Protein AF-A0A6N6KS87-F1 (afdb_monomer_lite)

Secondary structure (DSSP, 8-state):
---PPPHHHH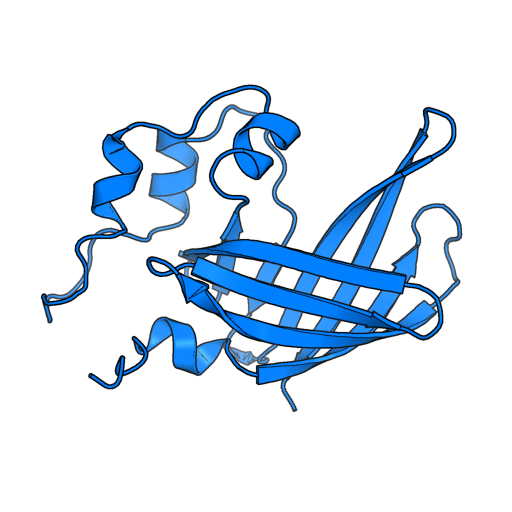TT-EEEEEEEEETTSTT-EEEEEEEEEE-STTEEEEEEE-SS-EEEEEEEEEEETTEEEEEE-HHHHHHHHSSPPPGGGGGTTT-SS---SS-S-BHHHHHHHH--TT----EEEEGGGTEEEEEEEEEETTEEEEEEEEEEE-

Sequence (154 aa):
MDLVPNDQFEGIIGTYTGTIVNDNAPGTIIDATAVVTMGLDSSIQIHCFTEHFDTTISLNIYHHGDSIMVCNIGQDFFNEYGHHQSENWNNCNNMMGNTGNNSTCDWDLHMANDHNPGDMHFGSFYLPEYSFCYDFRMQSNGSTFFKKFRGTRE

Foldseek 3Di:
DDDPDDPVCVLQAAKWWWWKAWPVDGPDTFTKIWGWAQDPLQWIKIWIDGPPDTDIAIWHWADDPQKIFTDHDDVVNCVQAVDDADPCPCQVRPPPDDPDPDDDRHPVVSCVRGHDPPRDGFWMARRVQQKIWGWDWDDDPNDIITTITITHGD

pLDDT: mean 82.83, std 18.11, range [32.88, 98.44]

Radius of gyration: 15.95 Å; chains: 1; bounding box: 34×36×46 Å

Structure (mmCIF, N/CA/C/O backbone):
data_AF-A0A6N6KS87-F1
#
_entry.id   AF-A0A6N6KS87-F1
#
loop_
_atom_site.group_PDB
_atom_site.id
_atom_site.type_symbol
_atom_site.label_atom_id
_atom_site.label_alt_id
_atom_site.label_comp_id
_atom_site.label_asym_id
_atom_site.label_entity_id
_atom_site.label_seq_id
_atom_site.pdbx_PDB_ins_code
_atom_site.Cartn_x
_atom_site.Cartn_y
_atom_site.Cartn_z
_atom_site.occupancy
_atom_site.B_iso_or_equiv
_atom_site.auth_seq_id
_atom_site.auth_comp_id
_atom_site.auth_asym_id
_atom_site.auth_atom_id
_atom_site.pdbx_PDB_model_num
ATOM 1 N N . MET A 1 1 ? -9.626 -13.143 -24.952 1.00 34.84 1 MET A N 1
ATOM 2 C CA . MET A 1 1 ? -8.165 -12.987 -25.059 1.00 34.84 1 MET A CA 1
ATOM 3 C C . MET A 1 1 ? -7.716 -12.960 -23.622 1.00 34.84 1 MET A C 1
ATOM 5 O O . MET A 1 1 ? -7.965 -11.970 -22.950 1.00 34.84 1 MET A O 1
ATOM 9 N N . ASP A 1 2 ? -7.287 -14.112 -23.121 1.00 33.66 2 ASP A N 1
ATOM 10 C CA . ASP A 1 2 ? -6.951 -14.266 -21.710 1.00 33.66 2 ASP A CA 1
ATOM 11 C C . ASP A 1 2 ? -5.627 -13.547 -21.475 1.00 33.66 2 ASP A C 1
ATOM 13 O O . ASP A 1 2 ? -4.623 -13.849 -22.123 1.00 33.66 2 ASP A O 1
ATOM 17 N N . LEU A 1 3 ? -5.664 -12.524 -20.624 1.00 42.69 3 LEU A N 1
ATOM 18 C CA . LEU A 1 3 ? -4.474 -11.840 -20.144 1.00 42.69 3 LEU A CA 1
ATOM 19 C C . LEU A 1 3 ? -3.712 -12.859 -19.299 1.00 42.69 3 LEU A C 1
ATOM 21 O O . LEU A 1 3 ? -4.134 -13.173 -18.189 1.00 42.69 3 LEU A O 1
ATOM 25 N N . VAL A 1 4 ? -2.641 -13.428 -19.847 1.00 41.41 4 VAL A N 1
ATOM 26 C CA . VAL A 1 4 ? -1.701 -14.223 -19.053 1.00 41.41 4 VAL A CA 1
ATOM 27 C C . VAL A 1 4 ? -1.063 -13.246 -18.062 1.00 41.41 4 VAL A C 1
ATOM 29 O O . VAL A 1 4 ? -0.457 -12.272 -18.523 1.00 41.41 4 VAL A O 1
ATOM 32 N N . PRO A 1 5 ? -1.237 -13.418 -16.740 1.00 46.78 5 PRO A N 1
ATOM 33 C CA . PRO A 1 5 ? -0.628 -12.520 -15.772 1.00 46.78 5 PRO A CA 1
ATOM 34 C C . PRO A 1 5 ? 0.891 -12.530 -15.958 1.00 46.78 5 PRO A C 1
ATOM 36 O O . PRO A 1 5 ? 1.506 -13.583 -16.101 1.00 46.78 5 PRO A O 1
ATOM 39 N N . ASN A 1 6 ? 1.496 -11.345 -15.992 1.00 56.81 6 ASN A N 1
ATOM 40 C CA . ASN A 1 6 ? 2.942 -11.213 -15.848 1.00 56.81 6 ASN A CA 1
ATOM 41 C C . ASN A 1 6 ? 3.353 -11.834 -14.494 1.00 56.81 6 ASN A C 1
ATOM 43 O O . ASN A 1 6 ? 2.614 -11.679 -13.522 1.00 56.81 6 ASN A O 1
ATOM 47 N N . ASP A 1 7 ? 4.520 -12.479 -14.412 1.00 58.31 7 ASP A N 1
ATOM 48 C CA . ASP A 1 7 ? 5.060 -13.160 -13.208 1.00 58.31 7 ASP A CA 1
ATOM 49 C C . ASP A 1 7 ? 5.007 -12.255 -11.950 1.00 58.31 7 ASP A C 1
ATOM 51 O O . ASP A 1 7 ? 4.725 -12.675 -10.829 1.00 58.31 7 ASP A O 1
ATOM 55 N N . GLN A 1 8 ? 5.136 -10.942 -12.169 1.00 60.22 8 GLN A N 1
ATOM 56 C CA . GLN A 1 8 ? 5.007 -9.890 -11.154 1.00 60.22 8 GLN A CA 1
ATOM 57 C C . GLN A 1 8 ? 3.641 -9.879 -10.449 1.00 60.22 8 GLN A C 1
ATOM 59 O O . GLN A 1 8 ? 3.570 -9.679 -9.238 1.00 60.22 8 GLN A O 1
ATOM 64 N N . PHE A 1 9 ? 2.555 -10.093 -11.198 1.00 67.62 9 PHE A N 1
ATOM 65 C CA . PHE A 1 9 ? 1.201 -10.135 -10.651 1.00 67.62 9 PHE A CA 1
ATOM 66 C C . PHE A 1 9 ? 0.949 -11.454 -9.921 1.00 67.62 9 PHE A C 1
ATOM 68 O O . PHE A 1 9 ? 0.334 -11.441 -8.858 1.00 67.62 9 PHE A O 1
ATOM 75 N N . GLU A 1 10 ? 1.460 -12.587 -10.414 1.00 69.62 10 GLU A N 1
ATOM 76 C CA . GLU A 1 10 ? 1.267 -13.885 -9.743 1.00 69.62 10 GLU A CA 1
ATOM 77 C C . GLU A 1 10 ? 1.802 -13.879 -8.295 1.00 69.62 10 GLU A C 1
ATOM 79 O O . GLU A 1 10 ? 1.199 -14.465 -7.387 1.00 69.62 10 GLU A O 1
ATOM 84 N N . GLY A 1 11 ? 2.877 -13.128 -8.037 1.00 82.06 11 GLY A N 1
ATOM 85 C CA . GLY A 1 11 ? 3.450 -12.958 -6.700 1.00 82.06 11 GLY A CA 1
ATOM 86 C C . GLY A 1 11 ? 2.590 -12.169 -5.699 1.00 82.06 11 GLY A C 1
ATOM 87 O O . GLY A 1 11 ? 2.767 -12.359 -4.495 1.00 82.06 11 GLY A O 1
ATOM 88 N N . ILE A 1 12 ? 1.661 -11.322 -6.163 1.00 91.06 12 ILE A N 1
ATOM 89 C CA . ILE A 1 12 ? 0.938 -10.354 -5.308 1.00 91.06 12 ILE A CA 1
ATOM 90 C C . ILE A 1 12 ? -0.593 -10.399 -5.421 1.00 91.06 12 ILE A C 1
ATOM 92 O O . ILE A 1 12 ? -1.287 -9.850 -4.569 1.00 91.06 12 ILE A O 1
ATOM 96 N N . ILE A 1 13 ? -1.154 -11.031 -6.455 1.00 93.88 13 ILE A N 1
ATOM 97 C CA . ILE A 1 13 ? -2.601 -11.252 -6.549 1.00 93.88 13 ILE A CA 1
ATOM 98 C C . ILE A 1 13 ? -3.025 -12.252 -5.472 1.00 93.88 13 ILE A C 1
ATOM 100 O O . ILE A 1 13 ? -2.352 -13.260 -5.238 1.00 93.88 13 ILE A O 1
ATOM 104 N N . GLY A 1 14 ? -4.157 -11.988 -4.824 1.00 95.38 14 GLY A N 1
ATOM 105 C CA . GLY A 1 14 ? -4.730 -12.886 -3.829 1.00 95.38 14 GLY A CA 1
ATOM 106 C C . GLY A 1 14 ? -5.424 -12.162 -2.685 1.00 95.38 14 GLY A C 1
ATOM 107 O O . GLY A 1 14 ? -5.606 -10.944 -2.700 1.00 95.38 14 GLY A O 1
ATOM 108 N N . THR A 1 15 ? -5.815 -12.948 -1.688 1.00 98.00 15 THR A N 1
ATOM 109 C CA . THR A 1 15 ? -6.465 -12.462 -0.473 1.00 98.00 15 THR A CA 1
ATOM 110 C C . THR A 1 15 ? -5.453 -12.410 0.659 1.00 98.00 15 THR A C 1
ATOM 112 O O . THR A 1 15 ? -4.795 -13.402 0.961 1.00 98.00 15 THR A O 1
ATOM 115 N N . TYR A 1 16 ? -5.347 -11.245 1.284 1.00 98.44 16 TYR A N 1
ATOM 116 C CA . TYR A 1 16 ? -4.490 -10.981 2.425 1.00 98.44 16 TYR A CA 1
ATOM 117 C C . TYR A 1 16 ? -5.360 -10.806 3.659 1.00 98.44 16 TYR A C 1
ATOM 119 O O . TYR A 1 16 ? -6.194 -9.898 3.713 1.00 98.44 16 TYR A O 1
ATOM 127 N N . THR A 1 17 ? -5.125 -11.641 4.662 1.00 98.19 17 THR A N 1
ATOM 128 C CA . THR A 1 17 ? -5.788 -11.533 5.961 1.00 98.19 17 THR A CA 1
ATOM 129 C C . THR A 1 17 ? -4.830 -10.870 6.939 1.00 98.19 17 THR A C 1
ATOM 131 O O . THR A 1 17 ? -3.633 -11.169 6.985 1.00 98.19 17 THR A O 1
ATOM 134 N N . GLY A 1 18 ? -5.335 -9.891 7.679 1.00 97.06 18 GLY A N 1
ATOM 135 C CA . GLY A 1 18 ? -4.498 -9.028 8.489 1.00 97.06 18 GLY A CA 1
ATOM 136 C C . GLY A 1 18 ? -5.295 -8.146 9.426 1.00 97.06 18 GLY A C 1
ATOM 137 O O . GLY A 1 18 ? -6.418 -8.461 9.812 1.00 97.06 18 GLY A O 1
ATOM 138 N N . THR A 1 19 ? -4.696 -7.021 9.799 1.00 96.88 19 THR A N 1
ATOM 139 C CA . THR A 1 19 ? -5.315 -6.064 10.714 1.00 96.88 19 THR A CA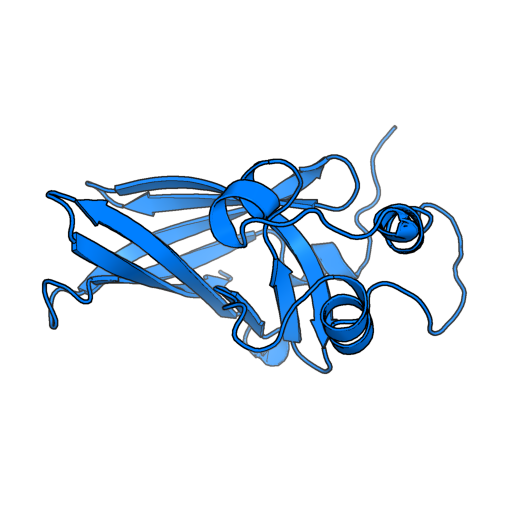 1
ATOM 140 C C . THR A 1 19 ? -5.140 -4.630 10.240 1.00 96.88 19 THR A C 1
ATOM 142 O O . THR A 1 19 ? -4.172 -4.303 9.554 1.00 96.88 19 THR A O 1
ATOM 145 N N . ILE A 1 20 ? -6.070 -3.764 10.638 1.00 96.19 20 ILE A N 1
ATOM 146 C CA . ILE A 1 20 ? -5.956 -2.311 10.547 1.00 96.19 20 ILE A CA 1
ATOM 147 C C . ILE A 1 20 ? -5.703 -1.733 11.937 1.00 96.19 20 ILE A C 1
ATOM 149 O O . ILE A 1 20 ? -6.475 -1.969 12.869 1.00 96.19 20 ILE A O 1
ATOM 153 N N . VAL A 1 21 ? -4.674 -0.891 12.042 1.00 94.31 21 VAL A N 1
ATOM 154 C CA . VAL A 1 21 ? -4.440 -0.017 13.200 1.00 94.31 21 VAL A CA 1
ATOM 155 C C . VAL A 1 21 ? -4.788 1.421 12.828 1.00 94.31 21 VAL A C 1
ATOM 157 O O . VAL A 1 21 ? -4.375 1.916 11.781 1.00 94.31 21 VAL A O 1
ATOM 160 N N . ASN A 1 22 ? -5.563 2.101 13.674 1.00 89.44 22 ASN A N 1
ATOM 161 C CA . ASN A 1 22 ? -5.897 3.514 13.493 1.00 89.44 22 ASN A CA 1
ATOM 162 C C . ASN A 1 22 ? -4.957 4.397 14.321 1.00 89.44 22 ASN A C 1
ATOM 164 O O . ASN A 1 22 ? -4.971 4.316 15.549 1.00 89.44 22 ASN A O 1
ATOM 168 N N . ASP A 1 23 ? -4.211 5.288 13.671 1.00 85.81 23 ASP A N 1
ATOM 169 C CA . ASP A 1 23 ? -3.286 6.197 14.361 1.00 85.81 23 ASP A CA 1
ATOM 170 C C . ASP A 1 23 ? -3.997 7.151 15.338 1.00 85.81 23 ASP A C 1
ATOM 172 O O . ASP A 1 23 ? -3.436 7.505 16.372 1.00 85.81 23 ASP A O 1
ATOM 176 N N . ASN A 1 24 ? -5.252 7.525 15.062 1.00 81.25 24 ASN A N 1
ATOM 177 C CA . ASN A 1 24 ? -6.051 8.380 15.951 1.00 81.25 24 ASN A CA 1
ATOM 178 C C . ASN A 1 24 ? -6.706 7.623 17.117 1.00 81.25 24 ASN A C 1
ATOM 180 O O . ASN A 1 24 ? -7.280 8.246 18.009 1.00 81.25 24 ASN A O 1
ATOM 184 N N . ALA A 1 25 ? -6.642 6.292 17.117 1.00 78.44 25 ALA A N 1
ATOM 185 C CA . ALA A 1 25 ? -7.085 5.451 18.224 1.00 78.44 25 ALA A CA 1
ATOM 186 C C . ALA A 1 25 ? -6.052 4.335 18.470 1.00 78.44 25 ALA A C 1
ATOM 188 O O . ALA A 1 25 ? -6.370 3.152 18.275 1.00 78.44 25 ALA A O 1
ATOM 189 N N . PRO A 1 26 ? -4.812 4.700 18.866 1.00 69.62 26 PRO A N 1
ATOM 190 C CA . PRO A 1 26 ? -3.734 3.737 19.029 1.00 69.62 26 PRO A CA 1
ATOM 191 C C . PRO A 1 26 ? -4.148 2.659 20.037 1.00 69.62 26 PRO A C 1
ATOM 193 O O . PRO A 1 26 ? -4.615 2.969 21.131 1.00 69.62 26 PRO A O 1
ATOM 196 N N . GLY A 1 27 ? -4.007 1.390 19.649 1.00 70.44 27 GLY A N 1
ATOM 197 C CA . GLY A 1 27 ? -4.444 0.231 20.439 1.00 70.44 27 GLY A CA 1
ATOM 198 C C . GLY A 1 27 ? -5.755 -0.406 19.972 1.00 70.44 27 GLY A C 1
ATOM 199 O O . GLY A 1 27 ? -6.056 -1.521 20.388 1.00 70.44 27 GLY A O 1
ATOM 200 N N . THR A 1 28 ? -6.500 0.238 19.066 1.00 82.00 28 THR A N 1
ATOM 201 C CA . THR A 1 28 ? -7.598 -0.430 18.351 1.00 82.00 28 THR A CA 1
ATOM 202 C C . THR A 1 28 ? -7.019 -1.181 17.158 1.00 82.00 28 THR A C 1
ATOM 204 O O . THR A 1 28 ? -6.587 -0.562 16.184 1.00 82.00 28 THR A O 1
ATOM 207 N N . ILE A 1 29 ? -7.004 -2.507 17.255 1.00 89.38 29 ILE A N 1
ATOM 208 C CA . ILE A 1 29 ? -6.610 -3.425 16.186 1.00 89.38 29 ILE A CA 1
ATOM 209 C C . ILE A 1 29 ? -7.892 -4.075 15.673 1.00 89.38 29 ILE A C 1
ATOM 211 O O . ILE A 1 29 ? -8.668 -4.603 16.468 1.00 89.38 29 ILE A O 1
ATOM 215 N N . ILE A 1 30 ? -8.140 -3.974 14.371 1.00 93.88 30 ILE A N 1
ATOM 216 C CA . ILE A 1 30 ? -9.364 -4.471 13.734 1.00 93.88 30 ILE A CA 1
ATOM 217 C C . ILE A 1 30 ? -8.962 -5.503 12.694 1.00 93.88 30 ILE A C 1
ATOM 219 O O . ILE A 1 30 ? -8.146 -5.180 11.832 1.00 93.88 30 ILE A O 1
ATOM 223 N N . ASP A 1 31 ? -9.543 -6.697 12.746 1.00 96.94 31 ASP A N 1
ATOM 224 C CA . ASP A 1 31 ? -9.345 -7.703 11.703 1.00 96.94 31 ASP A CA 1
ATOM 225 C C . ASP A 1 31 ? -9.841 -7.169 10.355 1.00 96.94 31 ASP A C 1
ATOM 227 O O . ASP A 1 31 ? -10.891 -6.524 10.255 1.00 96.94 31 ASP A O 1
ATOM 231 N N . ALA A 1 32 ? -9.045 -7.396 9.318 1.00 97.56 32 ALA A N 1
ATOM 232 C CA . ALA A 1 32 ? -9.262 -6.833 8.000 1.00 97.56 32 ALA A CA 1
ATOM 233 C C . ALA A 1 32 ? -8.840 -7.810 6.908 1.00 97.56 32 ALA A C 1
ATOM 235 O O . ALA A 1 32 ? -7.889 -8.580 7.065 1.00 97.56 32 ALA A O 1
ATOM 236 N N . THR A 1 33 ? -9.503 -7.700 5.765 1.00 98.44 33 THR A N 1
ATOM 237 C CA . THR A 1 33 ? -9.164 -8.445 4.557 1.00 98.44 33 THR A CA 1
ATOM 238 C C . THR A 1 33 ? -8.841 -7.459 3.445 1.00 98.44 33 THR A C 1
ATOM 240 O O . THR A 1 33 ? -9.558 -6.477 3.254 1.00 98.44 33 THR A O 1
ATOM 243 N N . ALA A 1 34 ? -7.760 -7.711 2.711 1.00 98.44 34 ALA A N 1
ATOM 244 C CA . ALA A 1 34 ? -7.436 -7.009 1.478 1.00 98.44 34 ALA A CA 1
ATOM 245 C C . ALA A 1 34 ? -7.404 -8.005 0.316 1.00 98.44 34 ALA A C 1
ATOM 247 O O . ALA A 1 34 ? -6.625 -8.955 0.326 1.00 98.44 34 ALA A O 1
ATOM 248 N N . VAL A 1 35 ? -8.250 -7.794 -0.686 1.00 98.19 35 VAL A N 1
ATOM 249 C CA . VAL A 1 35 ? -8.284 -8.588 -1.915 1.00 98.19 35 VAL A CA 1
ATOM 250 C C . VAL A 1 35 ? -7.579 -7.802 -3.010 1.00 98.19 35 VAL A C 1
ATOM 252 O O . VAL A 1 35 ? -7.995 -6.696 -3.358 1.00 98.19 35 VAL A O 1
ATOM 255 N N . VAL A 1 36 ? -6.507 -8.376 -3.543 1.00 96.69 36 VAL A N 1
ATOM 256 C CA . VAL A 1 36 ? -5.684 -7.785 -4.598 1.00 96.69 36 VAL A CA 1
ATOM 257 C C . VAL A 1 36 ? -6.017 -8.472 -5.914 1.00 96.69 36 VAL A C 1
ATOM 259 O O . VAL A 1 36 ? -5.905 -9.692 -6.035 1.00 96.69 36 VAL A O 1
ATOM 262 N N . THR A 1 37 ? -6.426 -7.685 -6.905 1.00 93.88 37 THR A N 1
ATOM 263 C CA . THR A 1 37 ? -6.804 -8.150 -8.246 1.00 93.88 37 THR A CA 1
ATOM 264 C C . THR A 1 37 ? -6.063 -7.361 -9.319 1.00 93.88 37 THR A C 1
ATOM 266 O O . THR A 1 37 ? -5.577 -6.257 -9.068 1.00 93.88 37 THR A O 1
ATOM 269 N N . MET A 1 38 ? -5.953 -7.928 -10.523 1.00 87.75 38 MET A N 1
ATOM 270 C CA . MET A 1 38 ? -5.422 -7.181 -11.662 1.00 87.75 38 MET A CA 1
ATOM 271 C C . MET A 1 38 ? -6.400 -6.073 -12.051 1.00 87.75 38 MET A C 1
ATOM 273 O O . MET A 1 38 ? -7.592 -6.323 -12.234 1.00 87.75 38 MET A O 1
ATOM 277 N N . GLY A 1 39 ? -5.875 -4.859 -12.175 1.00 77.94 39 GLY A N 1
ATOM 278 C CA . GLY A 1 39 ? -6.581 -3.717 -12.733 1.00 77.94 39 GLY A CA 1
ATOM 279 C C . GLY A 1 39 ? -6.403 -3.624 -14.249 1.00 77.94 39 GLY A C 1
ATOM 280 O O . GLY A 1 39 ? -6.045 -4.588 -14.929 1.00 77.94 39 GLY A O 1
ATOM 281 N N . LEU A 1 40 ? -6.657 -2.432 -14.787 1.00 73.25 40 LEU A N 1
ATOM 282 C CA . LEU A 1 40 ? -6.372 -2.100 -16.186 1.00 73.25 40 LEU A CA 1
ATOM 283 C C . LEU A 1 40 ? -4.907 -1.668 -16.344 1.00 73.25 40 LEU A C 1
ATOM 285 O O . LEU A 1 40 ? -4.301 -1.196 -15.385 1.00 73.25 40 LEU A O 1
ATOM 289 N N . ASP A 1 41 ? -4.348 -1.805 -17.546 1.00 69.06 41 ASP A N 1
ATOM 290 C CA . ASP A 1 41 ? -3.052 -1.224 -17.935 1.00 69.06 41 ASP A CA 1
ATOM 291 C C . ASP A 1 41 ? -1.895 -1.485 -16.948 1.00 69.06 41 ASP A C 1
ATOM 293 O O . ASP A 1 41 ? -1.145 -0.575 -16.602 1.00 69.06 41 ASP A O 1
ATOM 297 N N . SER A 1 42 ? -1.752 -2.737 -16.495 1.00 69.62 42 SER A N 1
ATOM 298 C CA . SER A 1 42 ? -0.707 -3.180 -15.553 1.00 69.62 42 SER A CA 1
ATOM 299 C C . SER A 1 42 ? -0.778 -2.555 -14.148 1.00 69.62 42 SER A C 1
ATOM 301 O O . SER A 1 42 ? 0.199 -2.587 -13.399 1.00 69.62 42 SER A O 1
ATOM 303 N N . SER A 1 43 ? -1.942 -2.033 -13.759 1.00 83.75 43 SER A N 1
ATOM 304 C CA . SER A 1 43 ? -2.243 -1.666 -12.373 1.00 83.75 43 SER A CA 1
ATOM 305 C C . SER A 1 43 ? -2.809 -2.851 -11.585 1.00 83.75 43 SER A C 1
ATOM 307 O O . SER A 1 43 ? -3.213 -3.878 -12.138 1.00 83.75 43 SER A O 1
ATOM 309 N N . ILE A 1 44 ? -2.877 -2.693 -10.269 1.00 90.88 44 ILE A N 1
ATOM 310 C CA . ILE A 1 44 ? -3.650 -3.549 -9.374 1.00 90.88 44 ILE A CA 1
ATOM 311 C C . ILE A 1 44 ? -4.804 -2.762 -8.767 1.00 90.88 44 ILE A C 1
ATOM 313 O O . ILE A 1 44 ? -4.717 -1.549 -8.568 1.00 90.88 44 ILE A O 1
ATOM 317 N N . GLN A 1 45 ? -5.866 -3.477 -8.423 1.00 94.62 45 GLN A N 1
ATOM 318 C CA . GLN A 1 45 ? -6.945 -2.972 -7.592 1.00 94.62 45 GLN A CA 1
ATOM 319 C C . GLN A 1 45 ? -6.928 -3.698 -6.250 1.00 94.62 45 GLN A C 1
ATOM 321 O O . GLN A 1 45 ? -6.869 -4.928 -6.200 1.00 94.62 45 GLN A O 1
ATOM 326 N N . ILE A 1 46 ? -6.991 -2.927 -5.168 1.00 96.69 46 ILE A N 1
ATOM 327 C CA . ILE A 1 46 ? -6.980 -3.437 -3.800 1.00 96.69 46 ILE A CA 1
ATOM 328 C C . ILE A 1 46 ? -8.292 -3.053 -3.139 1.00 96.69 46 ILE A C 1
ATOM 330 O O . ILE A 1 46 ? -8.524 -1.876 -2.865 1.00 96.69 46 ILE A O 1
ATOM 334 N N . HIS A 1 47 ? -9.131 -4.049 -2.870 1.00 98.06 47 HIS A N 1
ATOM 335 C CA . HIS A 1 47 ? -10.342 -3.903 -2.069 1.00 98.06 47 HIS A CA 1
ATOM 336 C C . HIS A 1 47 ? -10.027 -4.289 -0.626 1.00 98.06 47 HIS A C 1
ATOM 338 O O . HIS A 1 47 ? -9.743 -5.450 -0.346 1.00 98.06 47 HIS A O 1
ATOM 344 N N . CYS A 1 48 ? -10.031 -3.320 0.287 1.00 98.06 48 CYS A N 1
ATOM 345 C CA . CYS A 1 48 ? -9.739 -3.530 1.701 1.00 98.06 48 CYS A CA 1
ATOM 346 C C . CYS A 1 48 ? -10.979 -3.257 2.544 1.00 98.06 48 CYS A C 1
ATOM 348 O O . CYS A 1 48 ? -11.544 -2.162 2.477 1.00 98.06 48 CYS A O 1
ATOM 350 N N . PHE A 1 49 ? -11.379 -4.233 3.355 1.00 97.94 49 PHE A N 1
ATOM 351 C CA . PHE A 1 49 ? -12.600 -4.137 4.137 1.00 97.94 49 PHE A CA 1
ATOM 352 C C . PHE A 1 49 ? -12.506 -4.770 5.532 1.00 97.94 49 PHE A C 1
ATOM 354 O O . PHE A 1 49 ? -11.708 -5.667 5.809 1.00 97.94 49 PHE A O 1
ATOM 361 N N . THR A 1 50 ? -13.359 -4.255 6.414 1.00 95.06 50 THR A N 1
ATOM 362 C CA . THR A 1 50 ? -13.699 -4.714 7.765 1.00 95.06 50 THR A CA 1
ATOM 363 C C . THR A 1 50 ? -15.215 -4.556 7.951 1.00 95.06 50 THR A C 1
ATOM 365 O O . THR A 1 50 ? -15.919 -4.146 7.030 1.00 95.06 50 THR A O 1
ATOM 368 N N . GLU A 1 51 ? -15.750 -4.802 9.151 1.00 91.06 51 GLU A N 1
ATOM 369 C CA . GLU A 1 51 ? -17.167 -4.525 9.455 1.00 91.06 51 GLU A CA 1
ATOM 370 C C . GLU A 1 51 ? -17.556 -3.036 9.290 1.00 91.06 51 GLU A C 1
ATOM 372 O O . GLU A 1 51 ? -18.716 -2.707 9.038 1.00 91.06 51 GLU A O 1
ATOM 377 N N . HIS A 1 52 ? -16.604 -2.108 9.450 1.00 87.69 52 HIS A N 1
ATOM 378 C CA . HIS A 1 52 ? -16.873 -0.660 9.514 1.00 87.69 52 HIS A CA 1
ATOM 379 C C . HIS A 1 52 ? -15.966 0.182 8.608 1.00 87.69 52 HIS A C 1
ATOM 381 O O . HIS A 1 52 ? -15.889 1.405 8.746 1.00 87.69 52 HIS A O 1
ATOM 387 N N . PHE A 1 53 ? -15.230 -0.462 7.713 1.00 92.19 53 PHE A N 1
ATOM 388 C CA . PHE A 1 53 ? -14.351 0.183 6.752 1.00 92.19 53 PHE A CA 1
ATOM 389 C C . PHE A 1 53 ? -14.404 -0.625 5.466 1.00 92.19 53 PHE A C 1
ATOM 391 O O . PHE A 1 53 ? -14.261 -1.834 5.519 1.00 92.19 53 PHE A O 1
ATOM 398 N N . ASP A 1 54 ? -14.621 0.029 4.336 1.00 96.50 54 ASP A N 1
ATOM 399 C CA . ASP A 1 54 ? -14.660 -0.610 3.025 1.00 96.50 54 ASP A CA 1
ATOM 400 C C . ASP A 1 54 ? -14.149 0.417 2.017 1.00 96.50 54 ASP A C 1
ATOM 402 O O . ASP A 1 54 ? -14.693 1.521 1.915 1.00 96.50 54 ASP A O 1
ATOM 406 N N . THR A 1 55 ? -13.038 0.106 1.357 1.00 95.88 55 THR A N 1
ATOM 407 C CA . THR A 1 55 ? -12.430 0.985 0.365 1.00 95.88 55 THR A CA 1
ATOM 408 C C . THR A 1 55 ? -11.784 0.189 -0.752 1.00 95.88 55 THR A C 1
ATOM 410 O O . THR A 1 55 ? -11.291 -0.919 -0.547 1.00 95.88 55 THR A O 1
ATOM 413 N N . THR A 1 56 ? -11.736 0.786 -1.936 1.00 95.88 56 THR A N 1
ATOM 414 C CA . THR A 1 56 ? -11.020 0.239 -3.084 1.00 95.88 56 THR A CA 1
ATOM 415 C C . THR A 1 56 ? -10.075 1.291 -3.639 1.00 95.88 56 THR A C 1
ATOM 417 O O . THR A 1 56 ? -10.487 2.426 -3.868 1.00 95.88 56 THR A O 1
ATOM 420 N N . ILE A 1 57 ? -8.819 0.911 -3.865 1.00 94.12 57 ILE A N 1
ATOM 421 C CA . ILE A 1 57 ? -7.784 1.776 -4.447 1.00 94.12 57 ILE A CA 1
ATOM 422 C C . ILE A 1 57 ? -7.157 1.112 -5.671 1.00 94.12 57 ILE A C 1
ATOM 424 O O . ILE A 1 57 ? -7.107 -0.117 -5.751 1.00 94.12 57 ILE A O 1
ATOM 428 N N . SER A 1 58 ? -6.684 1.923 -6.619 1.00 92.06 58 SER A N 1
ATOM 429 C CA . SER A 1 58 ? -5.978 1.453 -7.818 1.00 92.06 58 SER A CA 1
ATOM 430 C C . SER A 1 58 ? -4.546 1.970 -7.808 1.00 92.06 58 SER A C 1
ATOM 432 O O . SER A 1 58 ? -4.327 3.165 -7.620 1.00 92.06 58 SER A O 1
ATOM 434 N N . LEU A 1 59 ? -3.579 1.074 -7.989 1.00 91.50 59 LEU A N 1
ATOM 435 C CA . LEU A 1 59 ? -2.159 1.370 -7.816 1.00 91.50 59 LEU A CA 1
ATOM 436 C C . LEU A 1 59 ? -1.332 0.783 -8.957 1.00 91.50 59 LEU A C 1
ATOM 438 O O . LEU A 1 59 ? -1.620 -0.311 -9.436 1.00 91.50 59 LEU A O 1
ATOM 442 N N . ASN A 1 60 ? -0.259 1.469 -9.335 1.00 88.88 60 ASN A N 1
ATOM 443 C CA . ASN A 1 60 ? 0.798 0.878 -10.150 1.00 88.88 60 ASN A CA 1
ATOM 444 C C . ASN A 1 60 ? 1.802 0.150 -9.262 1.00 88.88 60 ASN A C 1
ATOM 446 O O . ASN A 1 60 ? 1.950 0.486 -8.084 1.00 88.88 60 ASN A O 1
ATOM 450 N N . ILE A 1 61 ? 2.493 -0.827 -9.845 1.00 87.31 61 ILE A N 1
ATOM 451 C CA . ILE A 1 61 ? 3.467 -1.674 -9.158 1.00 87.31 61 ILE A CA 1
ATOM 452 C C . ILE A 1 61 ? 4.872 -1.495 -9.745 1.00 87.31 61 ILE A C 1
ATOM 454 O O . ILE A 1 61 ? 5.029 -1.342 -10.956 1.00 87.31 61 ILE A O 1
ATOM 458 N N . TYR A 1 62 ? 5.891 -1.548 -8.887 1.00 86.31 62 TYR A N 1
ATOM 459 C CA . TYR A 1 62 ? 7.299 -1.413 -9.273 1.00 86.31 62 TYR A CA 1
ATOM 460 C C . TYR A 1 62 ? 8.165 -2.389 -8.485 1.00 86.31 62 TYR A C 1
ATOM 462 O O . TYR A 1 62 ? 7.975 -2.571 -7.283 1.00 86.31 62 TYR A O 1
ATOM 470 N N . HIS A 1 63 ? 9.149 -2.989 -9.141 1.00 85.69 63 HIS A N 1
ATOM 471 C CA . HIS A 1 63 ? 10.120 -3.852 -8.483 1.00 85.69 63 HIS A CA 1
ATOM 472 C C . HIS A 1 63 ? 11.102 -3.055 -7.636 1.00 85.69 63 HIS A C 1
ATOM 474 O O . HIS A 1 63 ? 11.591 -2.005 -8.053 1.00 85.69 63 HIS A O 1
ATOM 480 N N . HIS A 1 64 ? 11.430 -3.607 -6.470 1.00 88.31 64 HIS A N 1
ATOM 481 C CA . HIS A 1 64 ? 12.470 -3.090 -5.598 1.00 88.31 64 HIS A CA 1
ATOM 482 C C . HIS A 1 64 ? 13.069 -4.227 -4.757 1.00 88.31 64 HIS A C 1
ATOM 484 O O . HIS A 1 64 ? 12.637 -4.507 -3.636 1.00 88.31 64 HIS A O 1
ATOM 490 N N . GLY A 1 65 ? 14.048 -4.933 -5.332 1.00 87.56 65 GLY A N 1
ATOM 491 C CA . GLY A 1 65 ? 14.623 -6.135 -4.722 1.00 87.56 65 GLY A CA 1
ATOM 492 C C . GLY A 1 65 ? 13.557 -7.207 -4.471 1.00 87.56 65 GLY A C 1
ATOM 493 O O . GLY A 1 65 ? 12.826 -7.581 -5.385 1.00 87.56 65 GLY A O 1
ATOM 494 N N . ASP A 1 66 ? 13.445 -7.657 -3.220 1.00 90.06 66 ASP A N 1
ATOM 495 C CA . ASP A 1 66 ? 12.468 -8.667 -2.777 1.00 90.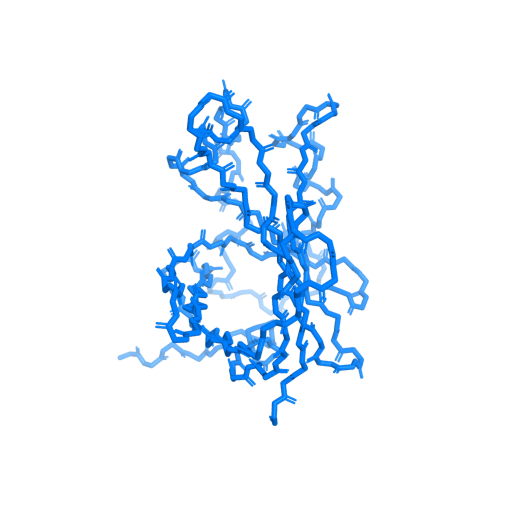06 66 ASP A CA 1
ATOM 496 C C . ASP A 1 66 ? 11.066 -8.085 -2.501 1.00 90.06 66 ASP A C 1
ATOM 498 O O . ASP A 1 66 ? 10.177 -8.769 -1.983 1.00 90.06 66 ASP A O 1
ATOM 502 N N . SER A 1 67 ? 10.865 -6.802 -2.804 1.00 91.44 67 SER A N 1
ATOM 503 C CA . SER A 1 67 ? 9.601 -6.100 -2.608 1.00 91.44 67 SER A CA 1
ATOM 504 C C . SER A 1 67 ? 9.010 -5.620 -3.927 1.00 91.44 67 SER A C 1
ATOM 506 O O . SER A 1 67 ? 9.720 -5.321 -4.889 1.00 91.44 67 SER A O 1
ATOM 508 N N . ILE A 1 68 ? 7.688 -5.486 -3.932 1.00 91.75 68 ILE A N 1
ATOM 509 C CA . ILE A 1 68 ? 6.953 -4.729 -4.939 1.00 91.75 68 ILE A CA 1
ATOM 510 C C . ILE A 1 68 ? 6.428 -3.468 -4.264 1.00 91.75 68 ILE A C 1
ATOM 512 O O . ILE A 1 68 ? 5.610 -3.533 -3.347 1.00 91.75 68 ILE A O 1
ATOM 516 N N . MET A 1 69 ? 6.916 -2.317 -4.699 1.00 92.69 69 MET A N 1
ATOM 517 C CA . MET A 1 69 ? 6.449 -1.018 -4.233 1.00 92.69 69 MET A CA 1
ATOM 518 C C . MET A 1 69 ? 5.214 -0.603 -5.025 1.00 92.69 69 MET A C 1
ATOM 520 O O . MET A 1 69 ? 5.056 -0.993 -6.183 1.00 92.69 69 MET A O 1
ATOM 524 N N . VAL A 1 70 ? 4.340 0.193 -4.409 1.00 92.25 70 VAL A N 1
ATOM 525 C CA . VAL A 1 70 ? 3.106 0.656 -5.050 1.00 92.25 70 VAL A CA 1
ATOM 526 C C . VAL A 1 70 ? 2.966 2.170 -4.993 1.00 92.25 70 VAL A C 1
ATOM 528 O O . VAL A 1 70 ? 3.405 2.813 -4.038 1.00 92.25 70 VAL A O 1
ATOM 531 N N . CYS A 1 71 ? 2.335 2.746 -6.014 1.00 92.44 71 CYS A N 1
ATOM 532 C CA . CYS A 1 71 ? 2.058 4.179 -6.072 1.00 92.44 71 CYS A CA 1
ATOM 533 C C . CYS A 1 71 ? 0.678 4.452 -6.677 1.00 92.44 71 CYS A C 1
ATOM 535 O O . CYS A 1 71 ? 0.194 3.683 -7.511 1.00 92.44 71 CYS A O 1
ATOM 537 N N . ASN A 1 72 ? 0.059 5.555 -6.250 1.00 91.38 72 ASN A N 1
ATOM 538 C CA . ASN A 1 72 ? -1.197 6.043 -6.814 1.00 91.38 72 ASN A CA 1
ATOM 539 C C . ASN A 1 72 ? -1.045 6.341 -8.310 1.00 91.38 72 ASN A C 1
ATOM 541 O O . ASN A 1 72 ? 0.052 6.585 -8.814 1.00 91.38 72 ASN A O 1
ATOM 545 N N . ILE A 1 73 ? -2.169 6.346 -9.021 1.00 86.94 73 ILE A N 1
ATOM 546 C CA . ILE A 1 73 ? -2.195 6.500 -10.477 1.00 86.94 73 ILE A CA 1
ATOM 547 C C . ILE A 1 73 ? -3.098 7.662 -10.879 1.00 86.94 73 ILE A C 1
ATOM 549 O O . ILE A 1 73 ? -4.077 7.967 -10.195 1.00 86.94 73 ILE A O 1
ATOM 553 N N . GLY A 1 74 ? -2.788 8.309 -12.003 1.00 86.75 74 GLY A N 1
ATOM 554 C CA . GLY A 1 74 ? -3.678 9.287 -12.630 1.00 86.75 74 GLY A CA 1
ATOM 555 C C . GLY A 1 74 ? -4.120 10.410 -11.685 1.00 86.75 74 GLY A C 1
ATOM 556 O O . GLY A 1 74 ? -3.297 11.143 -11.136 1.00 86.75 74 GLY A O 1
ATOM 557 N N . GLN A 1 75 ? -5.434 10.569 -11.503 1.00 89.25 75 GLN A N 1
ATOM 558 C CA . GLN A 1 75 ? -5.978 11.641 -10.666 1.00 89.25 75 GLN A CA 1
ATOM 559 C C . GLN A 1 75 ? -5.670 11.441 -9.176 1.00 89.25 75 GLN A C 1
ATOM 561 O O . GLN A 1 75 ? -5.461 12.429 -8.477 1.00 89.25 75 GLN A O 1
ATOM 566 N N . ASP A 1 76 ? -5.594 10.199 -8.693 1.00 89.94 76 ASP A N 1
ATOM 567 C CA . ASP A 1 76 ? -5.268 9.919 -7.290 1.00 89.94 76 ASP A CA 1
ATOM 568 C C . ASP A 1 76 ? -3.814 10.279 -6.980 1.00 89.94 76 ASP A C 1
ATOM 570 O O . ASP A 1 76 ? -3.519 10.794 -5.904 1.00 89.94 76 ASP A O 1
ATOM 574 N N . PHE A 1 77 ? -2.913 10.108 -7.953 1.00 90.69 77 PHE A N 1
ATOM 575 C CA . PHE A 1 77 ? -1.547 10.617 -7.857 1.00 90.69 77 PHE A CA 1
ATOM 576 C C . PHE A 1 77 ? -1.536 12.142 -7.717 1.00 90.69 77 PHE A C 1
ATOM 578 O O . PHE A 1 77 ? -0.957 12.679 -6.775 1.00 90.69 77 PHE A O 1
ATOM 585 N N . PHE A 1 78 ? -2.224 12.850 -8.618 1.00 91.31 78 PHE A N 1
ATOM 586 C CA . PHE A 1 78 ? -2.281 14.312 -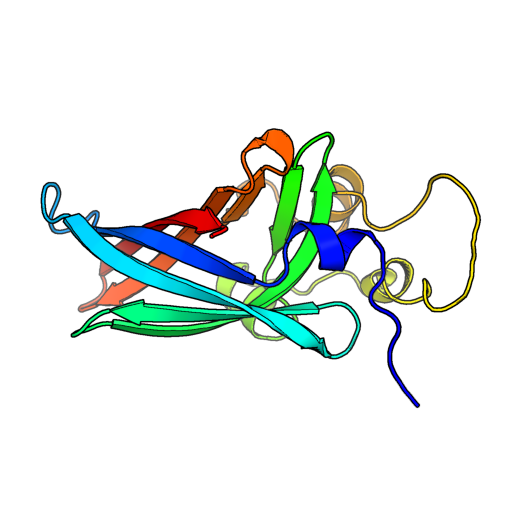8.571 1.00 91.31 78 PHE A CA 1
ATOM 587 C C . PHE A 1 78 ? -2.902 14.825 -7.268 1.00 91.31 78 PHE A C 1
ATOM 589 O O . PHE A 1 78 ? -2.422 15.796 -6.690 1.00 91.31 78 PHE A O 1
ATOM 596 N N . ASN A 1 79 ? -3.962 14.172 -6.791 1.00 90.88 79 ASN A N 1
ATOM 597 C CA . ASN A 1 79 ? -4.628 14.545 -5.548 1.00 90.88 79 ASN A CA 1
ATOM 598 C C . ASN A 1 79 ? -3.719 14.356 -4.325 1.00 90.88 79 ASN A C 1
ATOM 600 O O . ASN A 1 79 ? -3.801 15.151 -3.389 1.00 90.88 79 ASN A O 1
ATOM 604 N N . GLU A 1 80 ? -2.872 13.324 -4.326 1.00 90.56 80 GLU A N 1
ATOM 605 C CA . GLU A 1 80 ? -1.958 13.043 -3.217 1.00 90.56 80 GLU A CA 1
ATOM 606 C C . GLU A 1 80 ? -0.729 13.963 -3.234 1.00 90.56 80 GLU A C 1
ATOM 608 O O . GLU A 1 80 ? -0.376 14.529 -2.197 1.00 90.56 80 GLU A O 1
ATOM 613 N N . TYR A 1 81 ? -0.105 14.145 -4.402 1.00 91.62 81 TYR A N 1
ATOM 614 C CA . TYR A 1 81 ? 1.205 14.796 -4.526 1.00 91.62 81 TYR A CA 1
ATOM 615 C C . TYR A 1 81 ? 1.152 16.242 -5.043 1.00 91.62 81 TYR A C 1
ATOM 617 O O . TYR A 1 81 ? 2.113 16.995 -4.900 1.00 91.62 81 TYR A O 1
ATOM 625 N N . GLY A 1 82 ? 0.032 16.675 -5.627 1.00 92.44 82 GLY A N 1
ATOM 626 C CA . GLY A 1 82 ? -0.147 18.035 -6.151 1.00 92.44 82 GLY A CA 1
ATOM 627 C C . GLY A 1 82 ? 0.601 18.323 -7.457 1.00 92.44 82 GLY A C 1
ATOM 628 O O . GLY A 1 82 ? 0.678 19.478 -7.881 1.00 92.44 82 GLY A O 1
ATOM 629 N N . HIS A 1 83 ? 1.151 17.295 -8.101 1.00 90.81 83 HIS A N 1
ATOM 630 C CA . HIS A 1 83 ? 1.818 17.373 -9.398 1.00 90.81 83 HIS A CA 1
ATOM 631 C C . HIS A 1 83 ? 1.475 16.145 -10.253 1.00 90.81 83 HIS A C 1
ATOM 633 O O . HIS A 1 83 ? 0.845 15.200 -9.780 1.00 90.81 83 HIS A O 1
ATOM 639 N N . HIS A 1 84 ? 1.784 16.207 -11.547 1.00 86.19 84 HIS A N 1
ATOM 640 C CA . HIS A 1 84 ? 1.482 15.126 -12.483 1.00 86.19 84 HIS A CA 1
ATOM 641 C C . HIS A 1 84 ? 2.674 14.181 -12.616 1.00 86.19 84 HIS A C 1
ATOM 643 O O . HIS A 1 84 ? 3.815 14.636 -12.660 1.00 86.19 84 HIS A O 1
ATOM 649 N N . GLN A 1 85 ? 2.381 12.887 -12.770 1.00 82.81 85 GLN A N 1
ATOM 650 C CA . GLN A 1 85 ? 3.366 11.896 -13.207 1.00 82.81 85 GLN A CA 1
ATOM 651 C C . GLN A 1 85 ? 4.006 12.346 -14.522 1.00 82.81 85 GLN A C 1
ATOM 653 O O . GLN A 1 85 ? 3.353 12.997 -15.348 1.00 82.81 85 GLN A O 1
ATOM 658 N N . SER A 1 86 ? 5.272 11.993 -14.733 1.00 77.56 86 SER A N 1
ATOM 659 C CA . SER A 1 86 ? 5.939 12.310 -15.988 1.00 77.56 86 SER A CA 1
ATOM 660 C C . SER A 1 86 ? 5.233 11.624 -17.165 1.00 77.56 86 SER A C 1
ATOM 662 O O . SER A 1 86 ? 4.730 10.503 -17.069 1.00 77.56 86 SER A O 1
ATOM 664 N N . GLU A 1 87 ? 5.235 12.271 -18.334 1.00 66.38 87 GLU A N 1
ATOM 665 C CA . GLU A 1 87 ? 4.676 11.694 -19.571 1.00 66.38 87 GLU A CA 1
ATOM 666 C C . GLU A 1 87 ? 5.412 10.407 -20.012 1.00 66.38 87 GLU A C 1
ATOM 668 O O . GLU A 1 87 ? 4.915 9.638 -20.840 1.00 66.38 87 GLU A O 1
ATOM 673 N N . ASN A 1 88 ? 6.582 10.142 -19.417 1.00 56.59 88 ASN A N 1
ATOM 674 C CA . ASN A 1 88 ? 7.371 8.926 -19.599 1.00 56.59 88 ASN A CA 1
ATOM 675 C C . ASN A 1 88 ? 6.797 7.698 -18.874 1.00 56.59 88 ASN A C 1
ATOM 677 O O . ASN A 1 88 ? 7.347 6.606 -19.042 1.00 56.59 88 ASN A O 1
ATOM 681 N N . TRP A 1 89 ? 5.672 7.840 -18.160 1.00 53.50 89 TRP A N 1
ATOM 682 C CA . TRP A 1 89 ? 4.888 6.737 -17.591 1.00 53.50 89 TRP A CA 1
ATOM 683 C C . TRP A 1 89 ? 4.712 5.553 -18.567 1.00 53.50 89 TRP A C 1
ATOM 685 O O . TRP A 1 89 ? 4.818 4.380 -18.204 1.00 53.50 89 TRP A O 1
ATOM 695 N N . ASN A 1 90 ? 4.542 5.858 -19.857 1.00 48.19 90 ASN A N 1
ATOM 696 C CA . ASN A 1 90 ? 4.329 4.876 -20.922 1.00 48.19 90 ASN A CA 1
ATOM 697 C C . ASN A 1 90 ? 5.504 3.902 -21.172 1.00 48.19 90 ASN A C 1
ATOM 699 O O . ASN A 1 90 ? 5.337 2.944 -21.929 1.00 48.19 90 ASN A O 1
ATOM 703 N N . ASN A 1 91 ? 6.679 4.094 -20.559 1.00 48.03 91 ASN A N 1
ATOM 704 C CA . ASN A 1 91 ? 7.790 3.133 -20.656 1.00 48.03 91 ASN A CA 1
ATOM 705 C C . ASN A 1 91 ? 7.691 1.954 -19.672 1.00 48.03 91 ASN A C 1
ATOM 707 O O . ASN A 1 91 ? 8.337 0.929 -19.897 1.00 48.03 91 ASN A O 1
ATOM 711 N N . CYS A 1 92 ? 6.847 2.052 -18.642 1.00 52.44 92 CYS A N 1
ATOM 712 C CA . CYS A 1 92 ? 6.489 0.914 -17.787 1.00 52.44 92 CYS A CA 1
ATOM 713 C C . CYS A 1 92 ? 5.414 0.030 -18.457 1.00 52.44 92 CYS A C 1
ATOM 715 O O . CYS A 1 92 ? 5.406 -1.191 -18.319 1.00 52.44 92 CYS A O 1
ATOM 717 N N . ASN A 1 93 ? 4.538 0.647 -19.261 1.00 45.91 93 ASN A N 1
ATOM 718 C CA . ASN A 1 93 ? 3.327 0.021 -19.808 1.00 45.91 93 ASN A CA 1
ATOM 719 C C . ASN A 1 93 ? 3.505 -0.694 -21.166 1.00 45.91 93 ASN A C 1
ATOM 721 O O . ASN A 1 93 ? 2.591 -1.379 -21.620 1.00 45.91 93 ASN A O 1
ATOM 725 N N . ASN A 1 94 ? 4.674 -0.607 -21.812 1.00 41.91 94 ASN A N 1
ATOM 726 C CA . ASN A 1 94 ? 4.963 -1.275 -23.098 1.00 41.91 94 ASN A CA 1
ATOM 727 C C . ASN A 1 94 ? 5.491 -2.723 -22.962 1.00 41.91 94 ASN A C 1
ATOM 729 O O . ASN A 1 94 ? 6.096 -3.268 -23.884 1.00 41.91 94 ASN A O 1
ATOM 733 N N . MET A 1 95 ? 5.254 -3.371 -21.821 1.00 44.47 95 MET A N 1
ATOM 734 C CA . MET A 1 95 ? 5.752 -4.716 -21.497 1.00 44.47 95 MET A CA 1
ATOM 735 C C . MET A 1 95 ? 4.822 -5.866 -21.932 1.00 44.47 95 MET A C 1
ATOM 737 O O . MET A 1 95 ? 5.097 -7.020 -21.619 1.00 44.47 95 MET A O 1
ATOM 741 N N . MET A 1 96 ? 3.761 -5.611 -22.712 1.00 42.78 96 MET A N 1
ATOM 742 C CA . MET A 1 96 ? 2.949 -6.670 -23.346 1.00 42.78 96 MET A CA 1
ATOM 743 C C . MET A 1 96 ? 3.680 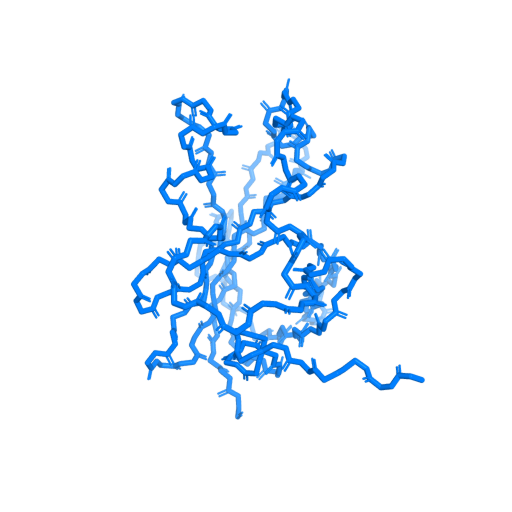-7.377 -24.512 1.00 42.78 96 MET A C 1
ATOM 745 O O . MET A 1 96 ? 3.087 -7.627 -25.562 1.00 42.78 96 MET A O 1
ATOM 749 N N . GLY A 1 97 ? 4.972 -7.706 -24.378 1.00 38.31 97 GLY A N 1
ATOM 750 C CA . GLY A 1 97 ? 5.618 -8.501 -25.426 1.00 38.31 97 GLY A CA 1
ATOM 751 C C . GLY A 1 97 ? 7.131 -8.663 -25.460 1.00 38.31 97 GLY A C 1
ATOM 752 O O . GLY A 1 97 ? 7.598 -9.182 -26.471 1.00 38.31 97 GLY A O 1
ATOM 753 N N . ASN A 1 98 ? 7.920 -8.269 -24.453 1.00 34.75 98 ASN A N 1
ATOM 754 C CA . ASN A 1 98 ? 9.374 -8.455 -24.549 1.00 34.75 98 ASN A CA 1
ATOM 755 C C . ASN A 1 98 ? 9.961 -9.264 -23.387 1.00 34.75 98 ASN A C 1
ATOM 757 O O . ASN A 1 98 ? 10.235 -8.756 -22.306 1.00 34.75 98 ASN A O 1
ATOM 761 N N . THR A 1 99 ? 10.188 -10.547 -23.667 1.00 36.81 99 THR A N 1
ATOM 762 C CA . THR A 1 99 ? 11.020 -11.496 -22.917 1.00 36.81 99 THR A CA 1
ATOM 763 C C . THR A 1 99 ? 12.495 -11.083 -22.984 1.00 36.81 99 THR A C 1
ATOM 765 O O . THR A 1 99 ? 13.307 -11.733 -23.646 1.00 36.81 99 THR A O 1
ATOM 768 N N . GLY A 1 100 ? 12.847 -9.970 -22.346 1.00 32.88 100 GLY A N 1
ATOM 769 C CA . GLY A 1 100 ? 14.200 -9.429 -22.334 1.00 32.88 100 GLY A CA 1
ATOM 770 C C . GLY A 1 100 ? 14.570 -8.939 -20.946 1.00 32.88 100 GLY A C 1
ATOM 771 O O . GLY A 1 100 ? 13.968 -8.004 -20.436 1.00 32.88 100 GLY A O 1
ATOM 772 N N . ASN A 1 101 ? 15.564 -9.592 -20.348 1.00 41.00 101 ASN A N 1
ATOM 773 C CA . ASN A 1 101 ? 16.179 -9.232 -19.076 1.00 41.00 101 ASN A CA 1
ATOM 774 C C . ASN A 1 101 ? 16.355 -7.710 -18.909 1.00 41.00 101 ASN A C 1
ATOM 776 O O . ASN A 1 101 ? 17.063 -7.082 -19.696 1.00 41.00 101 ASN A O 1
ATOM 780 N N . ASN A 1 102 ? 15.827 -7.199 -17.793 1.00 43.12 102 ASN A N 1
ATOM 781 C CA . ASN A 1 102 ? 16.319 -6.024 -17.078 1.00 43.12 102 ASN A CA 1
ATOM 782 C C . ASN A 1 102 ? 16.139 -4.663 -17.774 1.00 43.12 102 ASN A C 1
ATOM 784 O O . ASN A 1 102 ? 17.103 -4.154 -18.334 1.00 43.12 102 ASN A O 1
ATOM 788 N N . SER A 1 103 ? 14.940 -4.066 -17.705 1.00 47.75 103 SER A N 1
ATOM 789 C CA . SER A 1 103 ? 14.673 -2.606 -17.736 1.00 47.75 103 SER A CA 1
ATOM 790 C C . SER A 1 103 ? 13.157 -2.359 -17.777 1.00 47.75 103 SER A C 1
ATOM 792 O O . SER A 1 103 ? 12.575 -2.721 -18.786 1.00 47.75 103 SER A O 1
ATOM 794 N N . THR A 1 104 ? 12.533 -1.760 -16.747 1.00 52.50 104 THR A N 1
ATOM 795 C CA . THR A 1 104 ? 11.721 -0.507 -16.853 1.00 52.50 104 THR A CA 1
ATOM 796 C C . THR A 1 104 ? 10.628 -0.272 -15.793 1.00 52.50 104 THR A C 1
ATOM 798 O O . THR A 1 104 ? 10.252 0.882 -15.647 1.00 52.50 104 THR A O 1
ATOM 801 N N . CYS A 1 105 ? 10.184 -1.239 -14.980 1.00 66.38 105 CYS A N 1
ATOM 802 C CA . CYS A 1 105 ? 9.289 -0.956 -13.829 1.00 66.38 105 CYS A CA 1
ATOM 803 C C . CYS A 1 105 ? 10.058 -0.979 -12.502 1.00 66.38 105 CYS A C 1
ATOM 805 O O . CYS A 1 105 ? 9.717 -1.728 -11.589 1.00 66.38 105 CYS A O 1
ATOM 807 N N . ASP A 1 106 ? 11.154 -0.228 -12.439 1.00 80.44 106 ASP A N 1
ATOM 808 C CA . ASP A 1 106 ? 12.029 -0.152 -11.270 1.00 80.44 106 ASP A CA 1
ATOM 809 C C . ASP A 1 106 ? 11.612 1.010 -10.361 1.00 80.44 106 ASP A C 1
ATOM 811 O O . ASP A 1 106 ? 11.318 2.111 -10.838 1.00 80.44 106 ASP A O 1
ATOM 815 N N . TRP A 1 107 ? 11.568 0.754 -9.055 1.00 87.62 107 TRP A N 1
ATOM 816 C CA . TRP A 1 107 ? 11.162 1.744 -8.067 1.00 87.62 107 TRP A CA 1
ATOM 817 C C . TRP A 1 107 ? 12.070 2.973 -8.045 1.00 87.62 107 TRP A C 1
ATOM 819 O O . TRP A 1 107 ? 11.562 4.091 -8.027 1.00 87.62 107 TRP A O 1
ATOM 829 N N . ASP A 1 108 ? 13.391 2.799 -8.105 1.00 87.81 108 ASP A N 1
ATOM 830 C CA . ASP A 1 108 ? 14.329 3.921 -8.015 1.00 87.81 108 ASP A CA 1
ATOM 831 C C . ASP A 1 108 ? 14.192 4.845 -9.229 1.00 87.81 108 ASP A C 1
ATOM 833 O O . ASP A 1 108 ? 14.257 6.071 -9.104 1.00 87.81 108 ASP A O 1
ATOM 837 N N . LEU A 1 109 ? 13.936 4.268 -10.407 1.00 84.94 109 LEU A N 1
ATOM 838 C CA . LEU A 1 109 ? 13.665 5.040 -11.617 1.00 84.94 109 LEU A CA 1
ATOM 839 C C . LEU A 1 109 ? 12.333 5.801 -11.535 1.00 84.94 109 LEU A C 1
ATOM 841 O O . LEU A 1 109 ? 12.279 6.963 -11.941 1.00 84.94 109 LEU A O 1
ATOM 845 N N . HIS A 1 110 ? 11.273 5.175 -11.011 1.00 86.62 110 HIS A N 1
ATOM 846 C CA . HIS A 1 110 ? 9.988 5.844 -10.780 1.00 86.62 110 HIS A CA 1
ATOM 847 C C . HIS A 1 110 ? 10.149 7.026 -9.820 1.00 86.62 110 HIS A C 1
ATOM 849 O O . HIS A 1 110 ? 9.755 8.146 -10.146 1.00 86.62 110 HIS A O 1
ATOM 855 N N . MET A 1 111 ? 10.819 6.807 -8.687 1.00 90.06 111 MET A N 1
ATOM 856 C CA . MET A 1 111 ? 11.100 7.854 -7.707 1.00 90.06 111 MET A CA 1
ATOM 857 C C . MET A 1 111 ? 11.868 9.028 -8.319 1.00 90.06 111 MET A C 1
ATOM 859 O O . MET A 1 111 ? 11.528 10.181 -8.070 1.00 90.06 111 MET A O 1
ATOM 863 N N . ALA A 1 112 ? 12.886 8.752 -9.137 1.00 88.31 112 ALA A N 1
ATOM 864 C CA . ALA A 1 112 ? 13.709 9.792 -9.750 1.00 88.31 112 ALA A CA 1
ATOM 865 C C . ALA A 1 112 ? 12.965 10.630 -10.804 1.00 88.31 112 ALA A C 1
ATOM 867 O O . ALA A 1 112 ? 13.281 11.807 -10.977 1.00 88.31 112 ALA A O 1
ATOM 868 N N . ASN A 1 113 ? 12.017 10.027 -11.525 1.00 86.94 113 ASN A N 1
ATOM 869 C CA . ASN A 1 113 ? 11.318 10.686 -12.629 1.00 86.94 113 ASN A CA 1
ATOM 870 C C . ASN A 1 113 ? 10.027 11.379 -12.197 1.00 86.94 113 ASN A C 1
ATOM 872 O O . ASN A 1 113 ? 9.690 12.425 -12.752 1.00 86.94 113 ASN A O 1
ATOM 876 N N . ASP A 1 114 ? 9.301 10.775 -11.257 1.00 88.50 114 ASP A N 1
ATOM 877 C CA . ASP A 1 114 ? 7.920 11.148 -10.967 1.00 88.50 114 ASP A CA 1
ATOM 878 C C . ASP A 1 114 ? 7.745 11.803 -9.601 1.00 88.50 114 ASP A C 1
ATOM 880 O O . ASP A 1 114 ? 6.704 12.410 -9.394 1.00 88.50 114 ASP A O 1
ATOM 884 N N . HIS A 1 115 ? 8.714 11.722 -8.682 1.00 92.19 115 HIS A N 1
ATOM 885 C CA . HIS A 1 115 ? 8.538 12.203 -7.310 1.00 92.19 115 HIS A CA 1
ATOM 886 C C . HIS A 1 115 ? 9.464 13.349 -6.917 1.00 92.19 115 HIS A C 1
ATOM 888 O O . HIS A 1 115 ? 10.639 13.415 -7.281 1.00 92.19 115 HIS A O 1
ATOM 894 N N . ASN A 1 116 ? 8.922 14.248 -6.096 1.00 93.19 116 ASN A N 1
ATOM 895 C CA . ASN A 1 116 ? 9.679 15.309 -5.447 1.00 93.19 116 ASN A CA 1
ATOM 896 C C . ASN A 1 116 ? 10.200 14.848 -4.075 1.00 93.19 116 ASN A C 1
ATOM 898 O O . ASN A 1 116 ? 9.589 13.997 -3.422 1.00 93.19 116 ASN A O 1
ATOM 902 N N . PRO A 1 117 ? 11.301 15.438 -3.569 1.00 91.69 117 PRO A N 1
ATOM 903 C CA . PRO A 1 117 ? 11.752 15.172 -2.210 1.00 91.69 117 PRO A CA 1
ATOM 904 C C . PRO A 1 117 ? 10.644 15.446 -1.183 1.00 91.69 117 PRO A C 1
ATOM 906 O O . PRO A 1 117 ? 10.157 16.570 -1.076 1.00 91.69 117 PRO A O 1
ATOM 909 N N . GLY A 1 118 ? 10.292 14.427 -0.397 1.00 89.25 118 GLY A N 1
ATOM 910 C CA . GLY A 1 118 ? 9.247 14.506 0.628 1.00 89.25 118 GLY A CA 1
ATOM 911 C C . GLY A 1 118 ? 7.901 13.903 0.221 1.00 89.25 118 GLY A C 1
ATOM 912 O O . GLY A 1 118 ? 7.040 13.770 1.091 1.00 89.25 118 GLY A O 1
ATOM 913 N N . ASP A 1 119 ? 7.733 13.492 -1.040 1.00 93.00 119 ASP A N 1
ATOM 914 C CA . ASP A 1 119 ? 6.569 12.711 -1.454 1.00 93.00 119 ASP A CA 1
ATOM 915 C C . ASP A 1 119 ? 6.517 11.390 -0.672 1.00 93.00 119 ASP A C 1
ATOM 917 O O . ASP A 1 119 ? 7.497 10.648 -0.566 1.00 93.00 119 ASP A O 1
ATOM 921 N N . MET A 1 120 ? 5.362 11.126 -0.061 1.00 91.81 120 MET A N 1
ATOM 922 C CA . MET A 1 120 ? 5.151 9.957 0.786 1.00 91.81 120 MET A CA 1
ATOM 923 C C . MET A 1 120 ? 4.571 8.786 -0.005 1.00 91.81 120 MET A C 1
ATOM 925 O O . MET A 1 120 ? 3.696 8.959 -0.846 1.00 91.81 120 MET A O 1
ATOM 929 N N . HIS A 1 121 ? 4.996 7.572 0.330 1.00 92.69 121 HIS A N 1
ATOM 930 C CA . HIS A 1 121 ? 4.471 6.348 -0.267 1.00 92.69 121 HIS A CA 1
ATOM 931 C C . HIS A 1 121 ? 3.877 5.445 0.794 1.00 92.69 121 HIS A C 1
ATOM 933 O O . HIS A 1 121 ? 4.388 5.354 1.910 1.00 92.69 121 HIS A O 1
ATOM 939 N N . PHE A 1 122 ? 2.774 4.800 0.432 1.00 94.75 122 PHE A N 1
ATOM 940 C CA . PHE A 1 122 ? 1.846 4.269 1.420 1.00 94.75 122 PHE A CA 1
ATOM 941 C C . PHE A 1 122 ? 1.778 2.758 1.463 1.00 94.75 122 PHE A C 1
ATOM 943 O O . PHE A 1 122 ? 1.127 2.247 2.363 1.00 94.75 122 PHE A O 1
ATOM 950 N N . GLY A 1 123 ? 2.444 2.027 0.571 1.00 95.88 123 GLY A N 1
ATOM 951 C CA . GLY A 1 123 ? 2.405 0.575 0.649 1.00 95.88 123 GLY A CA 1
ATOM 952 C C . GLY A 1 123 ? 3.494 -0.150 -0.111 1.00 95.88 123 GLY A C 1
ATOM 953 O O . GLY A 1 123 ? 4.222 0.421 -0.927 1.00 95.88 123 GLY A O 1
ATOM 954 N N . SER A 1 124 ? 3.564 -1.443 0.172 1.00 96.31 124 SER A N 1
ATOM 955 C CA . SER A 1 124 ? 4.407 -2.400 -0.527 1.00 96.31 124 SER A CA 1
ATOM 956 C C . SER A 1 124 ? 3.942 -3.829 -0.263 1.00 96.31 124 SER A C 1
ATOM 958 O O . SER A 1 124 ? 3.262 -4.123 0.729 1.00 96.31 124 SER A O 1
ATOM 960 N N . PHE A 1 125 ? 4.353 -4.722 -1.154 1.00 96.50 125 PHE A N 1
ATOM 961 C CA . PHE A 1 125 ? 4.350 -6.159 -0.946 1.00 96.50 125 PHE A CA 1
ATOM 962 C C . PHE A 1 125 ? 5.767 -6.626 -0.656 1.00 96.50 125 PHE A C 1
ATOM 964 O O . PHE A 1 125 ? 6.704 -6.199 -1.331 1.00 96.50 125 PHE A O 1
ATOM 971 N N . TYR A 1 126 ? 5.917 -7.544 0.290 1.00 95.38 126 TYR A N 1
ATOM 972 C CA . TYR A 1 126 ? 7.171 -8.243 0.530 1.00 95.38 126 TYR A CA 1
ATOM 973 C C . TYR A 1 126 ? 7.001 -9.706 0.131 1.00 95.38 126 TYR A C 1
ATOM 975 O O . TYR A 1 126 ? 6.248 -10.459 0.754 1.00 95.38 126 TYR A O 1
ATOM 983 N N . LEU A 1 127 ? 7.668 -10.092 -0.957 1.00 91.62 127 LEU A N 1
ATOM 984 C CA . LEU A 1 127 ? 7.447 -11.373 -1.626 1.00 91.62 127 LEU A CA 1
ATOM 985 C C . LEU A 1 127 ? 7.866 -12.591 -0.784 1.00 91.62 127 LEU A C 1
ATOM 987 O O . LEU A 1 127 ? 7.112 -13.563 -0.778 1.00 91.62 127 LEU A O 1
ATOM 991 N N . PRO A 1 128 ? 8.987 -12.576 -0.029 1.00 92.50 128 PRO A N 1
ATOM 992 C CA . PRO A 1 128 ? 9.414 -13.735 0.759 1.00 92.50 128 PRO A CA 1
ATOM 993 C C . PRO A 1 128 ? 8.412 -14.185 1.827 1.00 92.50 128 PRO A C 1
ATOM 995 O O . PRO A 1 128 ? 8.360 -15.367 2.157 1.00 92.50 128 PRO A O 1
ATOM 998 N N . GLU A 1 129 ? 7.618 -13.256 2.363 1.00 94.31 129 GLU A N 1
ATOM 999 C CA . GLU A 1 129 ? 6.596 -13.537 3.383 1.00 94.31 129 GLU A CA 1
ATOM 1000 C C . GLU A 1 129 ? 5.171 -13.445 2.832 1.00 94.31 129 GLU A C 1
ATOM 1002 O O . GLU A 1 129 ? 4.210 -13.594 3.585 1.00 94.31 129 GLU A O 1
ATOM 1007 N N . TYR A 1 130 ? 5.026 -13.164 1.532 1.00 95.06 130 TYR A N 1
ATOM 1008 C CA . TYR A 1 130 ? 3.757 -12.813 0.899 1.00 95.06 130 TYR A CA 1
ATOM 1009 C C . TYR A 1 130 ? 2.946 -11.827 1.743 1.00 95.06 130 TYR A C 1
ATOM 1011 O O . TYR A 1 130 ? 1.745 -12.004 1.948 1.00 95.06 130 TYR A O 1
ATOM 1019 N N . SER A 1 131 ? 3.607 -10.798 2.273 1.00 97.62 131 SER A N 1
ATOM 1020 C CA . SER A 1 131 ? 2.961 -9.796 3.111 1.00 97.62 131 SER A CA 1
ATOM 1021 C C . SER A 1 131 ? 2.634 -8.544 2.313 1.00 97.62 131 SER A C 1
ATOM 1023 O O . SER A 1 131 ? 3.314 -8.199 1.347 1.00 97.62 131 SER A O 1
ATOM 1025 N N . PHE A 1 132 ? 1.551 -7.882 2.702 1.00 98.12 132 PHE A N 1
ATOM 1026 C CA . PHE A 1 132 ? 1.095 -6.629 2.127 1.00 98.12 132 PHE A CA 1
ATOM 1027 C C . PHE A 1 132 ? 0.874 -5.612 3.239 1.00 98.12 132 PHE A C 1
ATOM 1029 O O . PHE A 1 132 ? 0.237 -5.894 4.263 1.00 98.12 132 PHE A O 1
ATOM 1036 N N . CYS A 1 133 ? 1.393 -4.409 3.022 1.00 97.94 133 CYS A N 1
ATOM 1037 C CA . CYS A 1 133 ? 1.160 -3.272 3.887 1.00 97.94 133 CYS A CA 1
ATOM 1038 C C . CYS A 1 133 ? 0.626 -2.080 3.098 1.00 97.94 133 CYS A C 1
ATOM 1040 O O . CYS A 1 133 ? 1.105 -1.786 2.004 1.00 97.94 133 CYS A O 1
ATOM 1042 N N . TYR A 1 134 ? -0.359 -1.388 3.675 1.00 97.75 134 TYR A N 1
ATOM 1043 C CA . TYR A 1 134 ? -0.852 -0.131 3.126 1.00 97.75 134 TYR A CA 1
ATOM 1044 C C . TYR A 1 134 ? -1.340 0.830 4.210 1.00 97.75 134 TYR A C 1
ATOM 1046 O O . TYR A 1 134 ? -2.021 0.420 5.150 1.00 97.75 134 TYR A O 1
ATOM 1054 N N . ASP A 1 135 ? -1.029 2.110 4.065 1.00 96.25 135 ASP A N 1
ATOM 1055 C CA . ASP A 1 135 ? -1.405 3.189 4.970 1.00 96.25 135 ASP A CA 1
ATOM 1056 C C . ASP A 1 135 ? -2.457 4.073 4.292 1.00 96.25 135 ASP A C 1
ATOM 1058 O O . ASP A 1 135 ? -2.155 4.978 3.519 1.00 96.25 135 ASP A O 1
ATOM 1062 N N . PHE A 1 136 ? -3.730 3.828 4.598 1.00 94.31 136 PHE A N 1
ATOM 1063 C CA . PHE A 1 136 ? -4.835 4.625 4.077 1.00 94.31 136 PHE A CA 1
ATOM 1064 C C . PHE A 1 136 ? -4.868 5.986 4.763 1.00 94.31 136 PHE A C 1
ATOM 1066 O O . PHE A 1 136 ? -5.169 6.083 5.959 1.00 94.31 136 PHE A O 1
ATOM 1073 N N . ARG A 1 137 ? -4.587 7.042 3.998 1.00 92.06 137 ARG A N 1
ATOM 1074 C CA . ARG A 1 137 ? -4.727 8.425 4.447 1.00 92.06 137 ARG A CA 1
ATOM 1075 C C . ARG A 1 137 ? -6.203 8.790 4.568 1.00 92.06 137 ARG A C 1
ATOM 1077 O O . ARG A 1 137 ? -6.953 8.763 3.600 1.00 92.06 137 ARG A O 1
ATOM 1084 N N . MET A 1 138 ? -6.610 9.177 5.767 1.00 90.62 138 MET A N 1
ATOM 1085 C CA . MET A 1 138 ? -7.970 9.578 6.097 1.00 90.62 138 MET A CA 1
ATOM 1086 C C . MET A 1 138 ? -7.998 11.061 6.451 1.00 90.62 138 MET A C 1
ATOM 1088 O O . MET A 1 138 ? -7.116 11.560 7.152 1.00 90.62 138 MET A O 1
ATOM 1092 N N . GLN A 1 139 ? -9.049 11.758 6.027 1.00 88.94 139 GLN A N 1
ATOM 1093 C CA . GLN A 1 139 ? -9.331 13.124 6.457 1.00 88.94 139 GLN A CA 1
ATOM 1094 C C . GLN A 1 139 ? -10.669 13.161 7.194 1.00 88.94 139 GLN A C 1
ATOM 1096 O O . GLN A 1 139 ? -11.686 12.699 6.682 1.00 88.94 139 GLN A O 1
ATOM 1101 N N . SER A 1 140 ? -10.676 13.704 8.410 1.00 86.44 140 SER A N 1
ATOM 1102 C CA . SER A 1 140 ? -11.902 13.928 9.182 1.00 86.44 140 SER A CA 1
ATOM 1103 C C . SER A 1 140 ? -11.767 15.185 10.027 1.00 86.44 140 SER A C 1
ATOM 1105 O O . SER A 1 140 ? -10.752 15.377 10.695 1.00 86.44 140 SER A O 1
ATOM 1107 N N . ASN A 1 141 ? -12.781 16.056 9.991 1.00 86.38 141 ASN A N 1
ATOM 1108 C CA . ASN A 1 141 ? -12.831 17.308 10.758 1.00 86.38 141 ASN A CA 1
ATOM 1109 C C . ASN A 1 141 ? -11.550 18.162 10.643 1.00 86.38 141 ASN A C 1
ATOM 1111 O O . ASN A 1 141 ? -11.052 18.694 11.632 1.00 86.38 141 ASN A O 1
ATOM 1115 N N . GLY A 1 142 ? -10.976 18.254 9.438 1.00 84.31 142 GLY A N 1
ATOM 1116 C CA . GLY A 1 142 ? -9.744 19.011 9.179 1.00 84.31 142 GLY A CA 1
ATOM 1117 C C . GLY A 1 142 ? -8.453 18.367 9.702 1.00 84.31 142 GLY A C 1
ATOM 1118 O O . GLY A 1 142 ? -7.389 18.961 9.563 1.00 84.31 142 GLY A O 1
ATOM 1119 N N . SER A 1 143 ? -8.520 17.164 10.278 1.00 88.31 143 SER A N 1
ATOM 1120 C CA . SER A 1 143 ? -7.353 16.394 10.718 1.00 88.31 143 SER A CA 1
ATOM 1121 C C . SER A 1 143 ? -7.058 15.248 9.753 1.00 88.31 143 SER A C 1
ATOM 1123 O O . SER A 1 143 ? -7.973 14.564 9.291 1.00 88.31 143 SER A O 1
ATOM 1125 N N . THR A 1 144 ? -5.773 15.027 9.471 1.00 90.62 144 THR A N 1
ATOM 1126 C CA . THR A 1 144 ? -5.294 13.851 8.731 1.00 90.62 144 THR A CA 1
ATOM 1127 C C . THR A 1 144 ? -4.869 12.766 9.714 1.00 90.62 144 THR A C 1
ATOM 1129 O O . THR A 1 144 ? -4.207 13.064 10.705 1.00 90.62 144 THR A O 1
ATOM 1132 N N . PHE A 1 145 ? -5.231 11.518 9.436 1.00 91.44 145 PHE A N 1
ATOM 1133 C CA . PHE A 1 145 ? -4.764 10.339 10.168 1.00 91.44 145 PHE A CA 1
ATOM 1134 C C . PHE A 1 145 ? -4.663 9.135 9.241 1.00 91.44 145 PHE A C 1
ATOM 1136 O O . PHE A 1 145 ? -5.153 9.190 8.117 1.00 91.44 145 PHE A O 1
ATOM 1143 N N . PHE A 1 146 ? -4.058 8.044 9.708 1.00 93.19 146 PHE A N 1
ATOM 1144 C CA . PHE A 1 146 ? -3.896 6.836 8.906 1.00 93.19 146 PHE A CA 1
ATOM 1145 C C . PHE A 1 146 ? -4.622 5.638 9.505 1.00 93.19 146 PHE A C 1
ATOM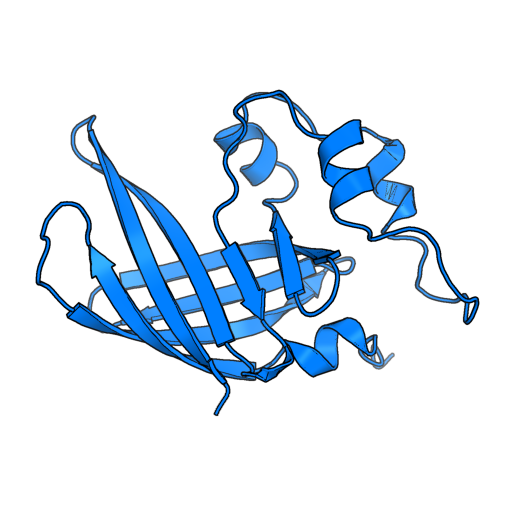 1147 O O . PHE A 1 146 ? -4.652 5.437 10.723 1.00 93.19 146 PHE A O 1
ATOM 1154 N N . LYS A 1 147 ? -5.189 4.823 8.617 1.00 94.50 147 LYS A N 1
ATOM 1155 C CA . LYS A 1 147 ? -5.566 3.436 8.888 1.00 94.50 147 LYS A CA 1
ATOM 1156 C C . LYS A 1 147 ? -4.523 2.545 8.223 1.00 94.50 147 LYS A C 1
ATOM 1158 O O . LYS A 1 147 ? -4.404 2.553 7.006 1.00 94.50 147 LYS A O 1
ATOM 1163 N N . LYS A 1 148 ? -3.755 1.808 9.016 1.00 95.88 148 LYS A N 1
ATOM 1164 C CA . LYS A 1 148 ? -2.598 1.036 8.552 1.00 95.88 148 LYS A CA 1
ATOM 1165 C C . LYS A 1 148 ? -2.954 -0.436 8.475 1.00 95.88 148 LYS A C 1
ATOM 1167 O O . LYS A 1 148 ? -3.065 -1.078 9.515 1.00 95.88 148 LYS A O 1
ATOM 1172 N N . PHE A 1 149 ? -3.149 -0.951 7.266 1.00 97.56 149 PHE A N 1
ATOM 1173 C CA . PHE A 1 149 ? -3.352 -2.371 7.009 1.00 97.56 149 PHE A CA 1
ATOM 1174 C C . PHE A 1 149 ? -2.015 -3.110 6.987 1.00 97.56 149 PHE A C 1
ATOM 1176 O O . PHE A 1 149 ? -1.084 -2.680 6.303 1.00 97.56 149 PHE A O 1
ATOM 1183 N N . ARG A 1 150 ? -1.922 -4.236 7.692 1.00 97.62 150 ARG A N 1
ATOM 1184 C CA . ARG A 1 150 ? -0.802 -5.184 7.619 1.00 97.62 150 ARG A CA 1
ATOM 1185 C C . ARG A 1 150 ? -1.371 -6.598 7.574 1.00 97.62 150 ARG A C 1
ATOM 1187 O O . ARG A 1 150 ? -2.099 -6.969 8.494 1.00 97.62 150 ARG A O 1
ATOM 1194 N N . GLY A 1 151 ? -1.043 -7.370 6.542 1.00 97.81 151 GLY A N 1
ATOM 1195 C CA . GLY A 1 151 ? -1.547 -8.735 6.376 1.00 97.81 151 GLY A CA 1
ATOM 1196 C C . GLY A 1 151 ? -0.628 -9.627 5.552 1.00 97.81 151 GLY A C 1
ATOM 1197 O O . GLY A 1 151 ? 0.317 -9.151 4.925 1.00 97.81 151 GLY A O 1
ATOM 1198 N N . THR A 1 152 ? -0.923 -10.921 5.556 1.00 97.94 152 THR A N 1
ATOM 1199 C CA . THR A 1 152 ? -0.216 -11.955 4.786 1.00 97.94 152 THR A CA 1
ATOM 1200 C C . THR A 1 152 ? -1.198 -12.686 3.886 1.00 97.94 152 THR A C 1
ATOM 1202 O O . THR A 1 152 ? -2.363 -12.851 4.255 1.00 97.94 152 THR A O 1
ATOM 1205 N N . ARG A 1 153 ? -0.736 -13.103 2.709 1.00 95.94 153 ARG A N 1
ATOM 1206 C CA . ARG A 1 153 ? -1.537 -13.863 1.750 1.00 95.94 153 ARG A CA 1
ATOM 1207 C C . ARG A 1 153 ? -1.837 -15.259 2.298 1.00 95.94 153 ARG A C 1
ATOM 1209 O O . ARG A 1 153 ? -0.946 -15.884 2.873 1.00 95.94 153 ARG A O 1
ATOM 1216 N N . GLU A 1 154 ? -3.080 -15.703 2.132 1.00 85.38 154 GLU A N 1
ATOM 1217 C CA . GLU A 1 154 ? -3.521 -17.072 2.460 1.00 85.38 154 GLU A CA 1
ATOM 1218 C C . GLU A 1 154 ? -3.013 -18.125 1.465 1.00 85.38 154 GLU A C 1
ATOM 1220 O O . GLU A 1 154 ? -2.855 -17.793 0.264 1.00 85.38 154 GLU A O 1
#